Protein AF-A0A960R7W7-F1 (afdb_monomer_lite)

Foldseek 3Di:
DPDPVVLVVFQDQKDWDWDDDPNDIDIDIDGAPQPCRVHLQWRGWHWDDDPVWHTKIKTKGWDPWDWDDPDPPDTDTHTDIDIDIDTNDPCNNVVRSVCSVVVVVVVVVCVVVVVDDPDPVVDDDDDD

Radius of gyration: 19.31 Å; chains: 1; bounding box: 39×37×56 Å

pLDDT: mean 92.27, std 7.85, range [49.03, 98.69]

Sequence (128 aa):
LRNPSFNFIIAQSTRQVTFQRGGQQLSFNVKNTNKLLGQYGIDGGKTGSTQRAGDCLITTARKPDRFVPINATQKRRIPYRLVTVVLASPDRFGQTAGLIQQGWNSYESWIAGGMQVKAPGELLTIAN

Structure (mmCIF, N/CA/C/O backbone):
data_AF-A0A960R7W7-F1
#
_entry.id   AF-A0A960R7W7-F1
#
loop_
_atom_site.group_PDB
_atom_site.id
_atom_site.type_symbol
_atom_site.label_atom_id
_atom_site.label_alt_id
_atom_site.label_comp_id
_atom_site.label_asym_id
_atom_site.label_entity_id
_atom_site.label_seq_id
_atom_site.pdbx_PDB_ins_code
_atom_site.Cartn_x
_atom_site.Cartn_y
_atom_site.Cartn_z
_atom_site.occupancy
_atom_site.B_iso_or_equiv
_atom_site.auth_seq_id
_atom_site.auth_comp_id
_atom_site.auth_asym_id
_atom_site.auth_atom_id
_atom_site.pdbx_PDB_model_num
ATOM 1 N N . LEU A 1 1 ? -1.773 9.043 -4.950 1.00 86.50 1 LEU A N 1
ATOM 2 C CA . LEU A 1 1 ? -3.099 9.028 -5.621 1.00 86.50 1 LEU A CA 1
ATOM 3 C C . LEU A 1 1 ? -3.505 10.465 -5.950 1.00 86.50 1 LEU A C 1
ATOM 5 O O . LEU A 1 1 ? -2.788 11.374 -5.544 1.00 86.50 1 LEU A O 1
ATOM 9 N N . ARG A 1 2 ? -4.595 10.692 -6.699 1.00 89.69 2 ARG A N 1
ATOM 10 C CA . ARG A 1 2 ? -4.959 12.040 -7.192 1.00 89.69 2 ARG A CA 1
ATOM 11 C C . ARG A 1 2 ? -5.292 13.046 -6.078 1.00 89.69 2 ARG A C 1
ATOM 13 O O . ARG A 1 2 ? -5.026 14.223 -6.255 1.00 89.69 2 ARG A O 1
ATOM 20 N N . ASN A 1 3 ? -5.823 12.592 -4.939 1.00 94.50 3 ASN A N 1
ATOM 21 C CA . ASN A 1 3 ? -6.183 13.453 -3.807 1.00 94.50 3 ASN A CA 1
ATOM 22 C C . ASN A 1 3 ? -5.011 13.578 -2.799 1.00 94.50 3 ASN A C 1
ATOM 24 O O . ASN A 1 3 ? -4.640 12.569 -2.187 1.00 94.50 3 ASN A O 1
ATOM 28 N N . PRO A 1 4 ? -4.428 14.778 -2.597 1.00 94.25 4 PRO A N 1
ATOM 29 C CA . PRO A 1 4 ? -3.314 14.980 -1.666 1.00 94.25 4 PRO A CA 1
ATOM 30 C C . PRO A 1 4 ? -3.685 14.749 -0.199 1.00 94.25 4 PRO A C 1
ATOM 32 O O . PRO A 1 4 ? -2.921 14.110 0.522 1.00 94.25 4 PRO A O 1
ATOM 35 N N . SER A 1 5 ? -4.865 15.201 0.232 1.00 96.31 5 SER A N 1
ATOM 36 C CA . SER A 1 5 ? -5.354 15.026 1.606 1.00 96.31 5 SER A CA 1
ATOM 37 C C . SER A 1 5 ? -5.518 13.549 1.954 1.00 96.31 5 SER A C 1
ATOM 39 O O . SER A 1 5 ? -5.140 13.112 3.040 1.00 96.31 5 SER A O 1
ATOM 41 N N . PHE A 1 6 ? -6.013 12.753 1.003 1.00 95.94 6 PHE A N 1
ATOM 42 C CA . PHE A 1 6 ? -6.086 11.304 1.158 1.00 95.94 6 PHE A CA 1
ATOM 43 C C . PHE A 1 6 ? -4.693 10.682 1.307 1.00 95.94 6 PHE A C 1
ATOM 45 O O . PHE A 1 6 ? -4.471 9.922 2.246 1.00 95.94 6 PHE A O 1
ATOM 52 N N . ASN A 1 7 ? -3.745 11.040 0.428 1.00 94.94 7 ASN A N 1
ATOM 53 C CA . ASN A 1 7 ? -2.364 10.542 0.500 1.00 94.94 7 ASN A CA 1
ATOM 54 C C . ASN A 1 7 ? -1.720 10.864 1.854 1.00 94.94 7 ASN A C 1
ATOM 56 O O . ASN A 1 7 ? -1.055 10.014 2.436 1.00 94.94 7 ASN A O 1
ATOM 60 N N . PHE A 1 8 ? -1.945 12.078 2.361 1.00 95.44 8 PHE A N 1
ATOM 61 C CA . PHE A 1 8 ? -1.437 12.503 3.658 1.00 95.44 8 PHE A CA 1
ATOM 62 C C . PHE A 1 8 ? -1.944 11.602 4.788 1.00 95.44 8 PHE A C 1
ATOM 64 O O . PHE A 1 8 ? -1.139 11.144 5.595 1.00 95.44 8 PHE A O 1
ATOM 71 N N . ILE A 1 9 ? -3.248 11.304 4.823 1.00 96.19 9 ILE A N 1
ATOM 72 C CA . ILE A 1 9 ? -3.862 10.475 5.870 1.00 96.19 9 ILE A CA 1
ATOM 73 C C . ILE A 1 9 ? -3.315 9.043 5.841 1.00 96.19 9 ILE A C 1
ATOM 75 O O . ILE A 1 9 ? -2.913 8.524 6.881 1.00 96.19 9 ILE A O 1
ATOM 79 N N . ILE A 1 10 ? -3.279 8.403 4.669 1.00 96.75 10 ILE A N 1
ATOM 80 C CA . ILE A 1 10 ? -2.893 6.985 4.560 1.00 96.75 10 ILE A CA 1
ATOM 81 C C . ILE A 1 10 ? -1.397 6.734 4.798 1.00 96.75 10 ILE A C 1
ATOM 83 O O . ILE A 1 10 ? -1.019 5.597 5.082 1.00 96.75 10 ILE A O 1
ATOM 87 N N . ALA A 1 11 ? -0.565 7.773 4.677 1.00 96.88 11 ALA A N 1
ATOM 88 C CA . ALA A 1 11 ? 0.881 7.707 4.869 1.00 96.88 11 ALA A CA 1
ATOM 89 C C . ALA A 1 11 ? 1.312 7.804 6.343 1.00 96.88 11 ALA A C 1
ATOM 91 O O . ALA A 1 11 ? 2.478 7.579 6.656 1.00 96.88 11 ALA A O 1
ATOM 92 N N . GLN A 1 12 ? 0.403 8.156 7.260 1.00 97.12 12 GLN A N 1
ATOM 93 C CA . GLN A 1 12 ? 0.746 8.302 8.675 1.00 97.12 12 GLN A CA 1
ATOM 94 C C . GLN A 1 12 ? 0.926 6.924 9.325 1.00 97.12 12 GLN A C 1
ATOM 96 O O . GLN A 1 12 ? 0.041 6.072 9.225 1.00 97.12 12 GLN A O 1
ATOM 101 N N . SER A 1 13 ? 2.042 6.709 10.025 1.00 96.81 13 SER A N 1
ATOM 102 C CA . SER A 1 13 ? 2.282 5.497 10.827 1.00 96.81 13 SER A CA 1
ATOM 103 C C . SER A 1 13 ? 1.502 5.518 12.144 1.00 96.81 13 SER A C 1
ATOM 105 O O . SER A 1 13 ? 0.947 4.505 12.572 1.00 96.81 13 SER A O 1
ATOM 107 N N . THR A 1 14 ? 1.411 6.690 12.764 1.00 96.69 14 THR A N 1
ATOM 108 C CA . THR A 1 14 ? 0.631 6.964 13.970 1.00 96.69 14 THR A CA 1
ATOM 109 C C . THR A 1 14 ? 0.109 8.392 13.923 1.00 96.69 14 THR A C 1
ATOM 111 O O . THR A 1 14 ? 0.735 9.262 13.316 1.00 96.69 14 THR A O 1
ATOM 114 N N . ARG A 1 15 ? -1.030 8.653 14.563 1.00 95.94 15 ARG A N 1
ATOM 115 C CA . ARG A 1 15 ? -1.556 10.008 14.720 1.00 95.94 15 ARG A CA 1
ATOM 116 C C . ARG A 1 15 ? -2.440 10.121 15.952 1.00 95.94 15 ARG A C 1
ATOM 118 O O . ARG A 1 15 ? -3.334 9.300 16.148 1.00 95.94 15 ARG A O 1
ATOM 125 N N . GLN A 1 16 ? -2.233 11.172 16.738 1.00 96.69 16 GLN A N 1
ATOM 126 C CA . GLN A 1 16 ? -3.210 11.576 17.741 1.00 96.69 16 GLN A CA 1
ATOM 127 C C . GLN A 1 16 ? -4.407 12.215 17.036 1.00 96.69 16 GLN A C 1
ATOM 129 O O . GLN A 1 16 ? -4.253 13.139 16.235 1.00 96.69 16 GLN A O 1
ATOM 134 N N . VAL A 1 17 ? -5.594 11.694 17.313 1.00 94.88 17 VAL A N 1
ATOM 135 C CA . VAL A 1 17 ? -6.860 12.235 16.831 1.00 94.88 17 VAL A CA 1
ATOM 136 C C . VAL A 1 17 ? -7.633 12.740 18.032 1.00 94.88 17 VAL A C 1
ATOM 138 O O . VAL A 1 17 ? -7.801 12.021 19.015 1.00 94.88 17 VAL A O 1
ATOM 141 N N . THR A 1 18 ? -8.114 13.968 17.930 1.00 96.50 18 THR A N 1
ATOM 142 C CA . THR A 1 18 ? -8.906 14.629 18.960 1.00 96.50 18 THR A CA 1
ATOM 143 C C . THR A 1 18 ? -10.332 14.795 18.457 1.00 96.50 18 THR A C 1
ATOM 145 O O . THR A 1 18 ? -10.539 15.172 17.304 1.00 96.50 18 THR A O 1
ATOM 148 N N . PHE A 1 19 ? -11.316 14.494 19.298 1.00 94.50 19 PHE A N 1
ATOM 149 C CA . PHE A 1 19 ? -12.732 14.564 18.948 1.00 94.50 19 PHE A CA 1
ATOM 150 C C . PHE A 1 19 ? -13.586 14.930 20.163 1.00 94.50 19 PHE A C 1
ATOM 152 O O . PHE A 1 19 ? -13.194 14.705 21.304 1.00 94.50 19 PHE A O 1
ATOM 159 N N . GLN A 1 20 ? -14.766 15.493 19.913 1.00 96.62 20 GLN A N 1
ATOM 160 C CA . GLN A 1 20 ? -15.733 15.837 20.954 1.00 96.62 20 GLN A CA 1
ATOM 161 C C . GLN A 1 20 ? -16.734 14.691 21.137 1.00 96.62 20 GLN A C 1
ATOM 163 O O . GLN A 1 20 ? -17.271 14.170 20.157 1.00 96.62 20 GLN A O 1
ATOM 168 N N . ARG A 1 21 ? -17.011 14.300 22.382 1.00 95.06 21 ARG A N 1
ATOM 169 C CA . ARG A 1 21 ? -18.053 13.321 22.728 1.00 95.06 21 ARG A CA 1
ATOM 170 C C . ARG A 1 21 ? -18.708 13.734 24.043 1.00 95.06 21 ARG A C 1
ATOM 172 O O . ARG A 1 21 ? -18.021 13.890 25.041 1.00 95.06 21 ARG A O 1
ATOM 179 N N . GLY A 1 22 ? -20.033 13.905 24.042 1.00 93.44 22 GLY A N 1
ATOM 180 C CA . GLY A 1 22 ? -20.784 14.267 25.254 1.00 93.44 22 GLY A CA 1
ATOM 181 C C . GLY A 1 22 ? -20.341 15.592 25.890 1.00 93.44 22 GLY A C 1
ATOM 182 O O . GLY A 1 22 ? -20.308 15.695 27.108 1.00 93.44 22 GLY A O 1
ATOM 183 N N . GLY A 1 23 ? -19.933 16.576 25.079 1.00 94.50 23 GLY A N 1
ATOM 184 C CA . GLY A 1 23 ? -19.424 17.868 25.564 1.00 94.50 23 GLY A CA 1
ATOM 185 C C . GLY A 1 23 ? -17.982 17.848 26.087 1.00 94.50 23 GLY A C 1
ATOM 186 O O . GLY A 1 23 ? -17.503 18.874 26.556 1.00 94.50 23 GLY A O 1
ATOM 187 N N . GLN A 1 24 ? -17.281 16.713 26.001 1.00 95.62 24 GLN A N 1
ATOM 188 C CA . GLN A 1 24 ? -15.884 16.584 26.413 1.00 95.62 24 GLN A CA 1
ATOM 189 C C . GLN A 1 24 ? -14.956 16.358 25.219 1.00 95.62 24 GLN A C 1
ATOM 191 O O . GLN A 1 24 ? -15.260 15.574 24.312 1.00 95.62 24 GLN A O 1
ATOM 196 N N . GLN A 1 25 ? -13.784 16.995 25.266 1.00 96.62 25 GLN A N 1
ATOM 197 C CA . GLN A 1 25 ? -12.710 16.771 24.307 1.00 96.62 25 GLN A CA 1
ATOM 198 C C . GLN A 1 25 ? -11.922 15.523 24.694 1.00 96.62 25 GLN A C 1
ATOM 200 O O . GLN A 1 25 ? -11.276 15.475 25.738 1.00 96.62 25 GLN A O 1
ATOM 205 N N . LEU A 1 26 ? -11.943 14.523 23.822 1.00 96.56 26 LEU A N 1
ATOM 206 C CA . LEU A 1 26 ? -11.195 13.283 23.971 1.00 96.56 26 LEU A CA 1
ATOM 207 C C . LEU A 1 26 ? -10.078 13.229 22.933 1.00 96.56 26 LEU A C 1
ATOM 209 O O . LEU A 1 26 ? -10.194 13.792 21.845 1.00 96.56 26 LEU A O 1
ATOM 213 N N . SER A 1 27 ? -8.991 12.534 23.259 1.00 96.31 27 SER A N 1
ATOM 214 C CA . SER A 1 27 ? -7.895 12.277 22.322 1.00 96.31 27 SER A CA 1
ATOM 215 C C . SER A 1 27 ? -7.506 10.807 22.342 1.00 96.31 27 SER A C 1
ATOM 217 O O . SER A 1 27 ? -7.464 10.180 23.397 1.00 96.31 27 SER A O 1
ATOM 219 N N . PHE A 1 28 ? -7.212 10.256 21.168 1.00 95.75 28 PHE A N 1
ATOM 220 C CA . PHE A 1 28 ? -6.817 8.864 20.995 1.00 95.75 28 PHE A CA 1
ATOM 221 C C . PHE A 1 28 ? -5.681 8.746 19.978 1.00 95.75 28 PHE A C 1
ATOM 223 O O . PHE A 1 28 ? -5.723 9.355 18.909 1.00 95.75 28 PHE A O 1
ATOM 230 N N . ASN A 1 29 ? -4.668 7.939 20.297 1.00 96.44 29 ASN A N 1
ATOM 231 C CA . ASN A 1 29 ? -3.571 7.648 19.379 1.00 96.44 29 ASN A CA 1
ATOM 232 C C . ASN A 1 29 ? -3.950 6.490 18.454 1.00 96.44 29 ASN A C 1
ATOM 234 O O . ASN A 1 29 ? -3.983 5.331 18.863 1.00 96.44 29 ASN A O 1
ATOM 238 N N . VAL A 1 30 ? -4.194 6.807 17.186 1.00 95.69 30 VAL A N 1
ATOM 239 C CA . VAL A 1 30 ? -4.486 5.829 16.140 1.00 95.69 30 VAL A CA 1
ATOM 240 C C . VAL A 1 30 ? -3.177 5.340 15.534 1.00 95.69 30 VAL A C 1
ATOM 242 O O . VAL A 1 30 ? -2.377 6.138 15.048 1.00 95.69 30 VAL A O 1
ATOM 245 N N . LYS A 1 31 ? -2.978 4.020 15.515 1.00 96.75 31 LYS A N 1
ATOM 246 C CA . LYS A 1 31 ? -1.862 3.374 14.814 1.00 96.75 31 LYS A CA 1
ATOM 247 C C . LYS A 1 31 ? -2.330 2.812 13.480 1.00 96.75 31 LYS A C 1
ATOM 249 O O . LYS A 1 31 ? -3.401 2.210 13.389 1.00 96.75 31 LYS A O 1
ATOM 254 N N . ASN A 1 32 ? -1.511 2.980 12.449 1.00 97.69 32 ASN A N 1
ATOM 255 C CA . ASN A 1 32 ? -1.766 2.366 11.159 1.00 97.69 32 ASN A CA 1
ATOM 256 C C . ASN A 1 32 ? -1.593 0.847 11.265 1.00 97.69 32 ASN A C 1
ATOM 258 O O . ASN A 1 32 ? -0.607 0.349 11.801 1.00 97.69 32 ASN A O 1
ATOM 262 N N . THR A 1 33 ? -2.570 0.105 10.757 1.00 97.62 33 THR A N 1
ATOM 263 C CA . THR A 1 33 ? -2.572 -1.364 10.792 1.00 97.62 33 THR A CA 1
ATOM 264 C C . THR A 1 33 ? -1.863 -1.982 9.588 1.00 97.62 33 THR A C 1
ATOM 266 O O . THR A 1 33 ? -1.652 -3.195 9.559 1.00 97.62 33 THR A O 1
ATOM 269 N N . ASN A 1 34 ? -1.479 -1.179 8.591 1.00 97.81 34 ASN A N 1
ATOM 270 C CA . ASN A 1 34 ? -0.630 -1.635 7.502 1.00 97.81 34 ASN A CA 1
ATOM 271 C C . ASN A 1 34 ? 0.811 -1.842 7.998 1.00 97.81 34 ASN A C 1
ATOM 273 O O . ASN A 1 34 ? 1.577 -0.887 8.114 1.00 97.81 34 ASN A O 1
ATOM 277 N N . LYS A 1 35 ? 1.189 -3.102 8.231 1.00 97.44 35 LYS A N 1
ATOM 278 C CA . LYS A 1 35 ? 2.531 -3.490 8.698 1.00 97.44 35 LYS A CA 1
ATOM 279 C C . LYS A 1 35 ? 3.651 -3.184 7.698 1.00 97.44 35 LYS A C 1
ATOM 281 O O . LYS A 1 35 ? 4.808 -3.147 8.095 1.00 97.44 35 LYS A O 1
ATOM 286 N N . LEU A 1 36 ? 3.315 -2.974 6.424 1.00 97.81 36 LEU A N 1
ATOM 287 C CA . LEU A 1 36 ? 4.282 -2.717 5.356 1.00 97.81 36 LEU A CA 1
ATOM 288 C C . LEU A 1 36 ? 4.481 -1.224 5.070 1.00 97.81 36 LEU A C 1
ATOM 290 O O . LEU A 1 36 ? 5.228 -0.876 4.160 1.00 97.81 36 LEU A O 1
ATOM 294 N N . LEU A 1 37 ? 3.804 -0.326 5.793 1.00 97.81 37 LEU A N 1
ATOM 295 C CA . LEU A 1 37 ? 3.986 1.110 5.594 1.00 97.81 37 LEU A CA 1
ATOM 296 C C . LEU A 1 37 ? 5.463 1.495 5.788 1.00 97.81 37 LEU A C 1
ATOM 298 O O . LEU A 1 37 ? 6.074 1.128 6.789 1.00 97.81 37 LEU A O 1
ATOM 302 N N . GLY A 1 38 ? 6.028 2.234 4.830 1.00 96.12 38 GLY A N 1
ATOM 303 C CA . GLY A 1 38 ? 7.443 2.615 4.828 1.00 96.12 38 GLY A CA 1
ATOM 304 C C . GLY A 1 38 ? 8.401 1.533 4.314 1.00 96.12 38 GLY A C 1
ATOM 305 O O . GLY A 1 38 ? 9.590 1.801 4.176 1.00 96.12 38 GLY A O 1
ATOM 306 N N . GLN A 1 39 ? 7.911 0.335 3.983 1.00 96.00 39 GLN A N 1
ATOM 307 C CA . GLN A 1 39 ? 8.701 -0.751 3.393 1.00 96.00 39 GLN A CA 1
ATOM 308 C C . GLN A 1 39 ? 8.394 -0.878 1.900 1.00 96.00 39 GLN A C 1
ATOM 310 O O . GLN A 1 39 ? 7.309 -0.515 1.462 1.00 96.00 39 GLN A O 1
ATOM 315 N N . TYR A 1 40 ? 9.326 -1.395 1.094 1.00 93.75 40 TYR A N 1
ATOM 316 C CA . TYR A 1 40 ? 9.108 -1.648 -0.345 1.00 93.75 40 TYR A CA 1
ATOM 317 C C . TYR A 1 40 ? 8.599 -0.426 -1.148 1.00 93.75 40 TYR A C 1
ATOM 319 O O . TYR A 1 40 ? 7.917 -0.569 -2.164 1.00 93.75 40 TYR A O 1
ATOM 327 N N . GLY A 1 41 ? 8.901 0.791 -0.678 1.00 94.00 41 GLY A N 1
ATOM 328 C CA . GLY A 1 41 ? 8.394 2.042 -1.251 1.00 94.00 41 GLY A CA 1
ATOM 329 C C . GLY A 1 41 ? 6.913 2.327 -0.965 1.00 94.00 41 GLY A C 1
ATOM 330 O O . GLY A 1 41 ? 6.348 3.229 -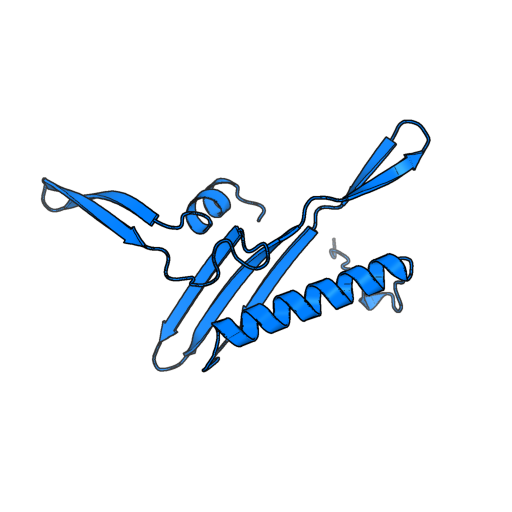1.580 1.00 94.00 41 GLY A O 1
ATOM 331 N N . ILE A 1 42 ? 6.266 1.576 -0.069 1.00 97.12 42 ILE A N 1
ATOM 332 C CA . ILE A 1 42 ? 4.856 1.744 0.294 1.00 97.12 42 ILE A CA 1
ATOM 333 C C . ILE A 1 42 ? 4.660 3.055 1.050 1.00 97.12 42 ILE A C 1
ATOM 335 O O . ILE A 1 42 ? 5.176 3.243 2.152 1.00 97.12 42 ILE A O 1
ATOM 339 N N . ASP A 1 43 ? 3.848 3.932 0.464 1.00 96.56 43 ASP A N 1
ATOM 340 C CA . ASP A 1 43 ? 3.534 5.269 0.974 1.00 96.56 43 ASP A CA 1
ATOM 341 C C . ASP A 1 43 ? 2.085 5.396 1.464 1.00 96.56 43 ASP A C 1
ATOM 343 O O . ASP A 1 43 ? 1.601 6.490 1.743 1.00 96.56 43 ASP A O 1
ATOM 347 N N . GLY A 1 44 ? 1.375 4.273 1.574 1.00 97.50 44 GLY A N 1
ATOM 348 C CA . GLY A 1 44 ? 0.022 4.234 2.101 1.00 97.50 44 GLY A CA 1
ATOM 349 C C . GLY A 1 44 ? -0.723 2.957 1.748 1.00 97.50 44 GLY A C 1
ATOM 350 O O . GLY A 1 44 ? -0.231 2.084 1.031 1.00 97.50 44 GLY A O 1
ATOM 351 N N . GLY A 1 45 ? -1.941 2.842 2.260 1.00 97.06 45 GLY A N 1
ATOM 352 C CA . GLY A 1 45 ? -2.786 1.683 2.022 1.00 97.06 45 GLY A CA 1
ATOM 353 C C . GLY A 1 45 ? -3.901 1.556 3.044 1.00 97.06 45 GLY A C 1
ATOM 354 O O . GLY A 1 45 ? -4.109 2.442 3.875 1.00 97.06 45 GLY A O 1
ATOM 355 N N . LYS A 1 46 ? -4.612 0.432 2.991 1.00 97.94 46 LYS A N 1
ATOM 356 C CA . LYS A 1 46 ? -5.648 0.089 3.958 1.00 97.94 46 LYS A CA 1
ATOM 357 C C . LYS A 1 46 ? -5.804 -1.423 4.089 1.00 97.94 46 LYS A C 1
ATOM 359 O O . LYS A 1 46 ? -5.904 -2.141 3.102 1.00 97.94 46 LYS A O 1
ATOM 364 N N . THR A 1 47 ? -5.871 -1.887 5.329 1.00 98.19 47 THR A N 1
ATOM 365 C CA . THR A 1 47 ? -6.251 -3.257 5.701 1.00 98.19 47 THR A CA 1
ATOM 366 C C . THR A 1 47 ? -7.773 -3.380 5.839 1.00 98.19 47 THR A C 1
ATOM 368 O O . THR A 1 47 ? -8.446 -2.421 6.225 1.00 98.19 47 THR A O 1
ATOM 371 N N . GLY A 1 48 ? -8.332 -4.559 5.591 1.00 97.69 48 GLY A N 1
ATOM 372 C CA . GLY A 1 48 ? -9.737 -4.863 5.882 1.00 97.69 48 GLY A CA 1
ATOM 373 C C . GLY A 1 48 ? -9.898 -6.325 6.267 1.00 97.69 48 GLY A C 1
ATOM 374 O O . GLY A 1 48 ? -9.212 -7.173 5.708 1.00 97.69 48 GLY A O 1
ATOM 375 N N . SER A 1 49 ? -10.743 -6.632 7.247 1.00 97.75 49 SER A N 1
ATOM 376 C CA . SER A 1 49 ? -11.022 -8.017 7.633 1.00 97.75 49 SER A CA 1
ATOM 377 C C . SER A 1 49 ? -12.470 -8.155 8.079 1.00 97.75 49 SER A C 1
ATOM 379 O O . SER A 1 49 ? -12.959 -7.339 8.860 1.00 97.75 49 SER A O 1
ATOM 381 N N . THR A 1 50 ? -13.153 -9.165 7.548 1.00 97.69 50 THR A N 1
ATOM 382 C CA . THR A 1 50 ? -14.468 -9.620 8.016 1.00 97.69 50 THR A CA 1
ATOM 383 C C . THR A 1 50 ? -14.534 -11.137 7.873 1.00 97.69 50 THR A C 1
ATOM 385 O O . THR A 1 50 ? -13.799 -11.711 7.072 1.00 97.69 50 THR A O 1
ATOM 388 N N . GLN A 1 51 ? -15.460 -11.790 8.578 1.00 97.56 51 GLN A N 1
ATOM 389 C CA . GLN A 1 51 ? -15.632 -13.243 8.476 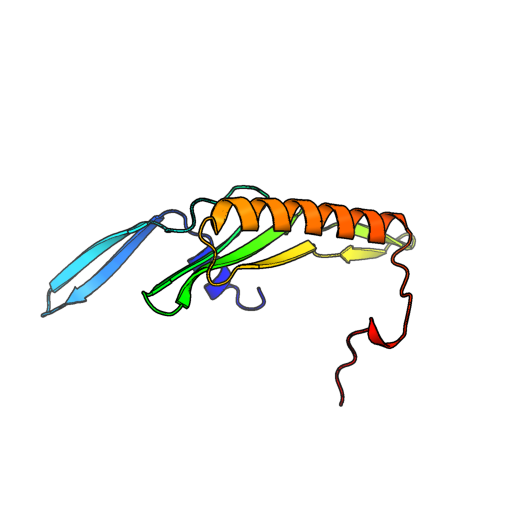1.00 97.56 51 GLN A CA 1
ATOM 390 C C . GLN A 1 51 ? -15.936 -13.713 7.042 1.00 97.56 51 GLN A C 1
ATOM 392 O O . GLN A 1 51 ? -15.490 -14.782 6.644 1.00 97.56 51 GLN A O 1
ATOM 397 N N . ARG A 1 52 ? -16.674 -12.918 6.253 1.00 97.50 52 ARG A N 1
ATOM 398 C CA . ARG A 1 52 ? -17.074 -13.283 4.882 1.00 97.50 52 ARG A CA 1
ATOM 399 C C . ARG A 1 52 ? -16.039 -12.910 3.822 1.00 97.50 52 ARG A C 1
ATOM 401 O O . ARG A 1 52 ? -15.877 -13.646 2.861 1.00 97.50 52 ARG A O 1
ATOM 408 N N . ALA A 1 53 ? -15.368 -11.767 3.973 1.00 96.88 53 ALA A N 1
ATOM 409 C CA . ALA A 1 53 ? -14.385 -11.293 2.992 1.00 96.88 53 ALA A CA 1
ATOM 410 C C . ALA A 1 53 ? -12.972 -11.847 3.236 1.00 96.88 53 ALA A C 1
ATOM 412 O O . ALA A 1 53 ? -12.096 -11.698 2.384 1.00 96.88 53 ALA A O 1
ATOM 413 N N . GLY A 1 54 ? -12.730 -12.425 4.417 1.00 98.06 54 GLY A N 1
ATOM 414 C CA . GLY A 1 54 ? -11.391 -12.750 4.875 1.00 98.06 54 GLY A CA 1
ATOM 415 C C . GLY A 1 54 ? -10.506 -11.506 4.962 1.00 98.06 54 GLY A C 1
ATOM 416 O O . GLY A 1 54 ? -10.969 -10.377 5.159 1.00 98.06 54 GLY A O 1
ATOM 417 N N . ASP A 1 55 ? -9.211 -11.730 4.800 1.00 98.38 55 ASP A N 1
ATOM 418 C CA . ASP A 1 55 ? -8.175 -10.732 4.996 1.00 98.38 55 ASP A CA 1
ATOM 419 C C . ASP A 1 55 ? -7.798 -10.021 3.690 1.00 98.38 55 ASP A C 1
ATOM 421 O O . ASP A 1 55 ? -7.276 -10.611 2.750 1.00 98.38 55 ASP A O 1
ATOM 425 N N . CYS A 1 56 ? -8.051 -8.714 3.638 1.00 98.62 56 CYS A N 1
ATOM 426 C CA . CYS A 1 56 ? -7.788 -7.864 2.480 1.00 98.62 56 CYS A CA 1
ATOM 427 C C . CYS A 1 56 ? -6.726 -6.799 2.789 1.00 98.62 56 CYS A C 1
ATOM 429 O O . CYS A 1 56 ? -6.603 -6.333 3.934 1.00 98.62 56 CYS A O 1
ATOM 431 N N . LEU A 1 57 ? -5.974 -6.390 1.768 1.00 98.69 57 LEU A N 1
ATOM 432 C CA . LEU A 1 57 ? -5.018 -5.285 1.837 1.00 98.69 57 LEU A CA 1
ATOM 433 C C . LEU A 1 57 ? -4.916 -4.589 0.475 1.00 98.69 57 LEU A C 1
ATOM 435 O O . LEU A 1 57 ? -4.720 -5.232 -0.550 1.00 98.69 57 LEU A O 1
ATOM 439 N N . ILE A 1 58 ? -5.022 -3.262 0.487 1.00 98.56 58 ILE A N 1
ATOM 440 C CA . ILE A 1 58 ? -4.634 -2.393 -0.625 1.00 98.56 58 ILE A CA 1
ATOM 441 C C . ILE A 1 58 ? -3.420 -1.568 -0.210 1.00 98.56 58 ILE A C 1
ATOM 443 O O . ILE A 1 58 ? -3.414 -0.987 0.876 1.00 98.56 58 ILE A O 1
ATOM 447 N N . THR A 1 59 ? -2.411 -1.471 -1.069 1.00 98.25 59 THR A N 1
ATOM 448 C CA . THR A 1 59 ? -1.235 -0.617 -0.855 1.00 98.25 59 THR A CA 1
ATOM 449 C C . THR A 1 59 ? -0.940 0.227 -2.078 1.00 98.2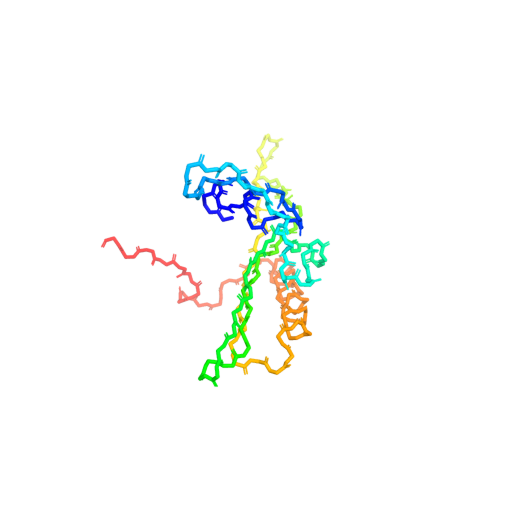5 59 THR A C 1
ATOM 451 O O . THR A 1 59 ? -1.156 -0.196 -3.211 1.00 98.25 59 THR A O 1
ATOM 454 N N . THR A 1 60 ? -0.385 1.409 -1.844 1.00 97.38 60 THR A N 1
ATOM 455 C CA . THR A 1 60 ? 0.284 2.212 -2.867 1.00 97.38 60 THR A CA 1
ATOM 456 C C . THR A 1 60 ? 1.774 2.202 -2.576 1.00 97.38 60 THR A C 1
ATOM 458 O O . THR A 1 60 ? 2.175 2.419 -1.435 1.00 97.38 60 THR A O 1
ATOM 461 N N . ALA A 1 61 ? 2.581 1.958 -3.603 1.00 95.94 61 ALA A N 1
ATOM 462 C CA . ALA A 1 61 ? 4.030 2.035 -3.540 1.00 95.94 61 ALA A CA 1
ATOM 463 C C . ALA A 1 61 ? 4.554 3.006 -4.593 1.00 95.94 61 ALA A C 1
ATOM 465 O O . ALA A 1 61 ? 4.031 3.086 -5.708 1.00 95.94 61 ALA A O 1
ATOM 466 N N . ARG A 1 62 ? 5.598 3.752 -4.242 1.00 91.62 62 ARG A N 1
ATOM 467 C CA . ARG A 1 62 ? 6.221 4.754 -5.097 1.00 91.62 62 ARG A CA 1
ATOM 468 C C . ARG A 1 62 ? 7.727 4.535 -5.176 1.00 91.62 62 ARG A C 1
ATOM 470 O O . ARG A 1 62 ? 8.380 4.322 -4.161 1.00 91.62 62 ARG A O 1
ATOM 477 N N . LYS A 1 63 ? 8.272 4.674 -6.384 1.00 88.88 63 LYS A N 1
ATOM 478 C CA . LYS A 1 63 ? 9.709 4.873 -6.619 1.00 88.88 63 LYS A CA 1
ATOM 479 C C . LYS A 1 63 ? 9.987 6.342 -6.975 1.00 88.88 63 LYS A C 1
ATOM 481 O O . LYS A 1 63 ? 9.052 7.043 -7.380 1.00 88.88 63 LYS A O 1
ATOM 486 N N . PRO A 1 64 ? 11.237 6.824 -6.836 1.00 87.31 64 PRO A N 1
ATOM 487 C CA . PRO A 1 64 ? 11.632 8.131 -7.351 1.00 87.31 64 PRO A CA 1
ATOM 488 C C . PRO A 1 64 ? 11.237 8.283 -8.820 1.00 87.31 64 PRO A C 1
ATOM 490 O O . PRO A 1 64 ? 11.393 7.347 -9.601 1.00 87.31 64 PRO A O 1
ATOM 493 N N . ASP A 1 65 ? 10.705 9.446 -9.190 1.00 87.25 65 ASP A N 1
ATOM 494 C CA . ASP A 1 65 ? 10.296 9.685 -10.572 1.00 87.25 65 ASP A CA 1
ATOM 495 C C . ASP A 1 65 ? 11.533 9.663 -11.489 1.00 87.25 65 ASP A C 1
ATOM 497 O O . ASP A 1 65 ? 12.572 10.243 -11.159 1.00 87.25 65 ASP A O 1
ATOM 501 N N . ARG A 1 66 ? 11.425 9.034 -12.662 1.00 82.44 66 ARG A N 1
ATOM 502 C CA . ARG A 1 66 ? 12.497 9.073 -13.666 1.00 82.44 66 ARG A CA 1
ATOM 503 C C . ARG A 1 66 ? 12.321 10.268 -14.578 1.00 82.44 66 ARG A C 1
ATOM 505 O O . ARG A 1 66 ? 11.210 10.594 -14.988 1.00 82.44 66 ARG A O 1
ATOM 512 N N . PHE A 1 67 ? 13.434 10.873 -14.960 1.00 84.94 67 PHE A N 1
ATOM 513 C CA . PHE A 1 67 ? 13.468 11.943 -15.944 1.00 84.94 67 PHE A CA 1
ATOM 514 C C . PHE A 1 67 ? 14.201 11.446 -17.187 1.00 84.94 67 PHE A C 1
ATOM 516 O O . PHE A 1 67 ? 15.390 11.145 -17.126 1.00 84.94 67 PHE A O 1
ATOM 523 N N . VAL A 1 68 ? 13.484 11.330 -18.303 1.00 82.88 68 VAL A N 1
ATOM 524 C CA . VAL A 1 68 ? 14.034 10.878 -19.588 1.00 82.88 68 VAL A CA 1
ATOM 525 C C . VAL A 1 68 ? 14.192 12.091 -20.506 1.00 82.88 68 VAL A C 1
ATOM 527 O O . VAL A 1 68 ? 13.211 12.815 -20.679 1.00 82.88 68 VAL A O 1
ATOM 530 N N . PRO A 1 69 ? 15.377 12.354 -21.084 1.00 85.69 69 PRO A N 1
ATOM 531 C CA . PRO A 1 69 ? 15.549 13.441 -22.047 1.00 85.69 69 PRO A CA 1
ATOM 532 C C . PRO A 1 69 ? 14.599 13.278 -23.238 1.00 85.69 69 PRO A C 1
ATOM 534 O O . PRO A 1 69 ? 14.469 12.184 -23.780 1.00 85.69 69 PRO A O 1
ATOM 537 N N . ILE A 1 70 ? 13.930 14.361 -23.627 1.00 82.75 70 ILE A N 1
ATOM 538 C CA . ILE A 1 70 ? 13.196 14.453 -24.899 1.00 82.75 70 ILE A CA 1
ATOM 539 C C . ILE A 1 70 ? 14.106 15.114 -25.941 1.00 82.75 70 ILE A C 1
ATOM 541 O O . ILE A 1 70 ? 14.185 14.664 -27.077 1.00 82.75 70 ILE A O 1
ATOM 545 N N . ASN A 1 71 ? 14.808 16.175 -25.537 1.00 90.12 71 ASN A N 1
ATOM 546 C CA . ASN A 1 71 ? 15.790 16.912 -26.329 1.00 90.12 71 ASN A CA 1
ATOM 547 C C . ASN A 1 71 ? 16.769 17.639 -25.380 1.00 90.12 71 ASN A C 1
ATOM 549 O O . ASN A 1 71 ? 16.765 17.388 -24.173 1.00 90.12 71 ASN A O 1
ATOM 553 N N . ALA A 1 72 ? 17.599 18.540 -25.917 1.00 88.81 72 ALA A N 1
ATOM 554 C CA . ALA A 1 72 ? 18.640 19.247 -25.167 1.00 88.81 72 ALA A CA 1
ATOM 555 C C . ALA A 1 72 ? 18.126 20.071 -23.966 1.00 88.81 72 ALA A C 1
ATOM 557 O O . ALA A 1 72 ? 18.875 20.280 -23.015 1.00 88.81 72 ALA A O 1
ATOM 558 N N . THR A 1 73 ? 16.867 20.523 -23.977 1.00 91.19 73 THR A N 1
ATOM 559 C CA . THR A 1 73 ? 16.311 21.416 -22.942 1.00 91.19 73 THR A CA 1
ATOM 560 C C . THR A 1 73 ? 15.132 2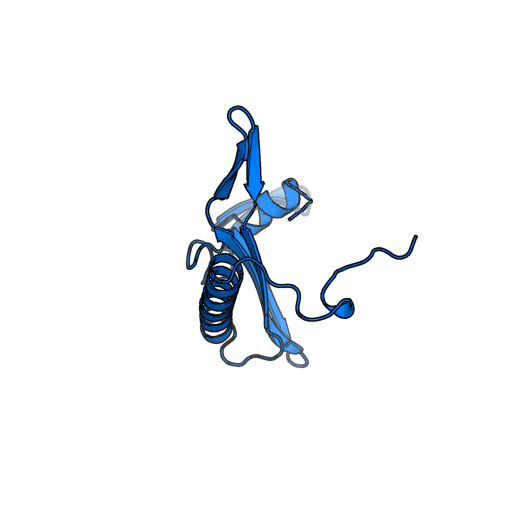0.813 -22.179 1.00 91.19 73 THR A C 1
ATOM 562 O O . THR A 1 73 ? 14.766 21.312 -21.116 1.00 91.19 73 THR A O 1
ATOM 565 N N . GLN A 1 74 ? 14.547 19.718 -22.673 1.00 89.56 74 GLN A N 1
ATOM 566 C CA . GLN A 1 74 ? 13.340 19.121 -22.109 1.00 89.56 74 GLN A CA 1
ATOM 567 C C . GLN A 1 74 ? 13.577 17.701 -21.6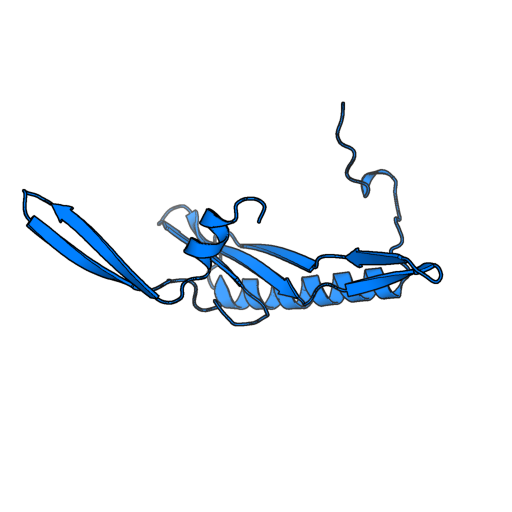01 1.00 89.56 74 GLN A C 1
ATOM 569 O O . GLN A 1 74 ? 14.173 16.853 -22.269 1.00 89.56 74 GLN A O 1
ATOM 574 N N . LYS A 1 75 ? 13.021 17.412 -20.421 1.00 90.62 75 LYS A N 1
ATOM 575 C CA . LYS A 1 75 ? 12.975 16.069 -19.835 1.00 90.62 75 LYS A CA 1
ATOM 576 C C . LYS A 1 75 ? 11.528 15.676 -19.567 1.00 90.62 75 LYS A C 1
ATOM 578 O O . LYS A 1 75 ? 10.776 16.424 -18.946 1.00 90.62 75 LYS A O 1
ATOM 583 N N . ARG A 1 76 ? 11.147 14.471 -19.980 1.00 81.88 76 ARG A N 1
ATOM 584 C CA . ARG A 1 76 ? 9.885 13.835 -19.609 1.00 81.88 76 ARG A CA 1
ATOM 585 C C . ARG A 1 76 ? 10.007 13.266 -18.203 1.00 81.88 76 ARG A C 1
ATOM 587 O O . ARG A 1 76 ? 10.827 12.379 -17.970 1.00 81.88 76 ARG A O 1
ATOM 594 N N . ARG A 1 77 ? 9.167 13.736 -17.284 1.00 84.88 77 ARG A N 1
ATOM 595 C CA . ARG A 1 77 ? 8.995 13.121 -15.964 1.00 84.88 77 ARG A CA 1
ATOM 596 C C . ARG A 1 77 ? 8.059 11.921 -16.078 1.00 84.88 77 ARG A C 1
ATOM 598 O O . ARG A 1 77 ? 6.927 12.068 -16.529 1.00 84.88 77 ARG A O 1
ATOM 605 N N . ILE A 1 78 ? 8.516 10.760 -15.631 1.00 78.81 78 ILE A N 1
ATOM 606 C CA . ILE A 1 78 ? 7.746 9.519 -15.584 1.00 78.81 78 ILE A CA 1
ATOM 607 C C . ILE A 1 78 ? 7.526 9.173 -14.106 1.00 78.81 78 ILE A C 1
ATOM 609 O O . ILE A 1 78 ? 8.467 8.735 -13.437 1.00 78.81 78 ILE A O 1
ATOM 613 N N . PRO A 1 79 ? 6.324 9.426 -13.554 1.00 76.38 79 PRO A N 1
ATOM 614 C CA . PRO A 1 79 ? 6.024 9.075 -12.177 1.00 76.38 79 PRO A CA 1
ATOM 615 C C . PRO A 1 79 ? 5.791 7.569 -12.042 1.00 76.38 79 PRO A C 1
ATOM 617 O O . PRO A 1 79 ? 5.017 6.984 -12.797 1.00 76.38 79 PRO A O 1
ATOM 620 N N . TYR A 1 80 ? 6.400 6.955 -11.030 1.00 86.88 80 TYR A N 1
ATOM 621 C CA . TYR A 1 80 ? 6.257 5.525 -10.766 1.00 86.88 80 TYR A CA 1
ATOM 622 C C . TYR A 1 80 ? 5.398 5.289 -9.539 1.00 86.88 80 TYR A C 1
ATOM 624 O O . TYR A 1 80 ? 5.839 5.481 -8.404 1.00 86.88 80 TYR A O 1
ATOM 632 N N . ARG A 1 81 ? 4.159 4.857 -9.761 1.00 91.44 81 ARG A N 1
ATOM 633 C CA . ARG A 1 81 ? 3.270 4.420 -8.689 1.00 91.44 81 ARG A CA 1
ATOM 634 C C . ARG A 1 81 ? 2.654 3.083 -9.046 1.00 91.44 81 ARG A C 1
ATOM 636 O O . ARG A 1 81 ? 2.064 2.945 -10.111 1.00 91.44 81 ARG A O 1
ATOM 643 N N . LEU A 1 82 ? 2.757 2.151 -8.115 1.00 94.44 82 LEU A N 1
ATOM 644 C CA . LEU A 1 82 ? 2.135 0.844 -8.186 1.00 94.44 82 LEU A CA 1
ATOM 645 C C . LEU A 1 82 ? 1.032 0.768 -7.128 1.00 94.44 82 LEU A C 1
ATOM 647 O O . LEU A 1 82 ? 1.191 1.281 -6.017 1.00 94.44 82 LEU A O 1
ATOM 651 N N . VAL A 1 83 ? -0.098 0.169 -7.490 1.00 96.56 83 VAL A N 1
ATOM 652 C CA . VAL A 1 83 ? -1.192 -0.136 -6.565 1.00 96.56 83 VAL A CA 1
ATOM 653 C C . VAL A 1 83 ? -1.359 -1.646 -6.545 1.00 96.56 83 VAL A C 1
ATOM 655 O O . VAL A 1 83 ? -1.567 -2.250 -7.593 1.00 96.56 83 VAL A O 1
ATOM 658 N N . THR A 1 84 ? -1.276 -2.235 -5.358 1.00 97.81 84 THR A N 1
ATOM 659 C CA . THR A 1 84 ? -1.477 -3.672 -5.147 1.00 97.81 84 THR A CA 1
ATOM 660 C C . THR A 1 84 ? -2.745 -3.872 -4.344 1.00 97.81 84 THR A C 1
ATOM 662 O O . THR A 1 84 ? -2.969 -3.159 -3.364 1.00 97.81 84 THR A O 1
ATOM 665 N N . VAL A 1 85 ? -3.559 -4.844 -4.746 1.00 98.38 85 VAL A N 1
ATOM 666 C CA . VAL A 1 85 ? -4.762 -5.259 -4.025 1.00 98.38 85 VAL A CA 1
ATOM 667 C C . VAL A 1 85 ? -4.711 -6.769 -3.853 1.00 98.38 85 VAL A C 1
ATOM 669 O O . VAL A 1 85 ? -4.566 -7.495 -4.831 1.00 98.38 85 VAL A O 1
ATOM 672 N N . VAL A 1 86 ? -4.850 -7.230 -2.615 1.00 98.25 86 VAL A N 1
ATOM 673 C CA . VAL A 1 86 ? -5.053 -8.642 -2.281 1.00 98.25 86 VAL A CA 1
ATOM 674 C C . VAL A 1 86 ? -6.374 -8.788 -1.537 1.00 98.25 86 VAL A C 1
ATOM 676 O O . VAL A 1 86 ? -6.696 -7.988 -0.651 1.00 98.25 86 VAL A O 1
ATOM 679 N N . LEU A 1 87 ? -7.148 -9.801 -1.916 1.00 98.44 87 LEU A N 1
ATOM 680 C CA . LEU A 1 87 ? -8.461 -10.109 -1.356 1.00 98.44 87 LEU A CA 1
ATOM 681 C C . LEU A 1 87 ? -8.446 -11.526 -0.791 1.00 98.44 87 LEU A C 1
ATOM 683 O O . LEU A 1 87 ? -7.795 -12.395 -1.367 1.00 98.44 87 LEU A O 1
ATOM 687 N N . ALA A 1 88 ? -9.165 -11.740 0.315 1.00 98.12 88 ALA A N 1
ATOM 688 C CA . ALA A 1 88 ? -9.320 -13.046 0.961 1.00 98.12 88 ALA A CA 1
ATOM 689 C C . ALA A 1 88 ? -7.995 -13.823 1.137 1.00 98.12 88 ALA A C 1
ATOM 691 O O . ALA A 1 88 ? -7.931 -15.032 0.931 1.00 98.12 88 ALA A O 1
ATOM 692 N N . SER A 1 89 ? -6.921 -13.122 1.504 1.00 97.56 89 SER A N 1
ATOM 693 C CA . SER A 1 89 ? -5.571 -13.675 1.562 1.00 97.56 89 SER A CA 1
ATOM 694 C C . SER A 1 89 ? -5.171 -14.039 2.996 1.00 97.56 89 SER A C 1
ATOM 696 O O . SER A 1 89 ? -5.093 -13.139 3.836 1.00 97.56 89 SER A O 1
ATOM 698 N N . PRO A 1 90 ? -4.847 -15.314 3.294 1.00 95.94 90 PRO A N 1
ATOM 699 C CA . PRO A 1 90 ? -4.391 -15.718 4.627 1.00 95.94 90 PRO A CA 1
ATOM 700 C C . PRO A 1 90 ? -3.019 -15.124 4.989 1.00 95.94 90 PRO A C 1
ATOM 702 O O . PRO A 1 90 ? -2.697 -14.994 6.166 1.00 95.94 90 PRO A O 1
ATOM 705 N N . ASP A 1 91 ? -2.237 -14.711 3.988 1.00 97.81 91 ASP A N 1
ATOM 706 C CA . ASP A 1 91 ? -0.995 -13.958 4.157 1.00 97.81 91 ASP A CA 1
ATOM 707 C C . ASP A 1 91 ? -1.009 -12.707 3.274 1.00 97.81 91 ASP A C 1
ATOM 709 O O . ASP A 1 91 ? -0.258 -12.551 2.307 1.00 97.81 91 ASP A O 1
ATOM 713 N N . ARG A 1 92 ? -1.904 -11.776 3.616 1.00 98.06 92 ARG A N 1
ATOM 714 C CA . ARG A 1 92 ? -2.052 -10.529 2.859 1.00 98.06 92 ARG A CA 1
ATOM 715 C C . ARG A 1 92 ? -0.751 -9.723 2.768 1.00 98.06 92 ARG A C 1
ATOM 717 O O . ARG A 1 92 ? -0.555 -9.004 1.791 1.00 98.06 92 ARG A O 1
ATOM 724 N N . PHE A 1 93 ? 0.117 -9.798 3.780 1.00 98.44 93 PHE A N 1
ATOM 725 C CA . PHE A 1 93 ? 1.330 -8.982 3.843 1.00 98.44 93 PHE A CA 1
ATOM 726 C C . PHE A 1 93 ? 2.450 -9.591 2.998 1.00 98.44 93 PHE A C 1
ATOM 728 O O . PHE A 1 93 ? 3.007 -8.881 2.161 1.00 98.44 93 PHE A O 1
ATOM 735 N N . GLY A 1 94 ? 2.734 -10.888 3.144 1.00 98.38 94 GLY A N 1
ATOM 736 C CA . GLY A 1 94 ? 3.725 -11.569 2.312 1.00 98.38 94 GLY A CA 1
ATOM 737 C C . GLY A 1 94 ? 3.336 -11.560 0.835 1.00 98.38 94 GLY A C 1
ATOM 738 O O . GLY A 1 94 ? 4.152 -11.192 -0.011 1.00 98.38 94 GLY A O 1
ATOM 739 N N . GLN A 1 95 ? 2.063 -11.825 0.513 1.00 98.31 95 GLN A N 1
ATOM 740 C CA . GLN A 1 95 ? 1.582 -11.744 -0.873 1.00 98.31 95 GLN A CA 1
ATOM 741 C C . GLN A 1 95 ? 1.694 -10.330 -1.449 1.00 98.31 95 GLN A C 1
ATOM 743 O O . GLN A 1 95 ? 2.135 -10.165 -2.584 1.00 98.31 95 GLN A O 1
ATOM 748 N N . THR A 1 96 ? 1.358 -9.295 -0.672 1.00 98.50 96 THR A N 1
ATOM 749 C CA . THR A 1 96 ? 1.517 -7.903 -1.122 1.00 98.50 96 THR A CA 1
ATOM 750 C C . THR A 1 96 ? 2.980 -7.562 -1.397 1.00 98.50 96 THR A C 1
ATOM 752 O O . THR A 1 96 ? 3.277 -6.973 -2.436 1.00 98.50 96 THR A O 1
ATOM 755 N N . ALA A 1 97 ? 3.901 -7.950 -0.509 1.00 97.88 97 ALA A N 1
ATOM 756 C CA . ALA A 1 97 ? 5.331 -7.719 -0.702 1.00 97.88 97 ALA A CA 1
ATOM 757 C C . ALA A 1 97 ? 5.851 -8.421 -1.970 1.00 97.88 97 ALA A C 1
ATOM 759 O O . ALA A 1 97 ? 6.523 -7.794 -2.793 1.00 97.88 97 ALA A O 1
ATOM 760 N N . GLY A 1 98 ? 5.459 -9.684 -2.177 1.00 97.94 98 GLY A N 1
ATOM 761 C CA . GLY A 1 98 ? 5.795 -10.445 -3.380 1.00 97.94 98 GLY A CA 1
ATOM 762 C C . GLY A 1 98 ? 5.256 -9.802 -4.661 1.00 97.94 98 GLY A C 1
ATOM 763 O O . GLY A 1 98 ? 6.006 -9.627 -5.620 1.00 97.94 98 GLY A O 1
ATOM 764 N N . LEU A 1 99 ? 3.988 -9.375 -4.669 1.00 97.94 99 LEU A N 1
ATOM 765 C CA . LEU A 1 99 ? 3.372 -8.697 -5.815 1.00 97.94 99 LEU A CA 1
ATOM 766 C C . LEU A 1 99 ? 4.050 -7.364 -6.142 1.00 97.94 99 LEU A C 1
ATOM 768 O O . LEU A 1 99 ? 4.241 -7.048 -7.313 1.00 97.94 99 LEU A O 1
ATOM 772 N N . ILE A 1 100 ? 4.445 -6.587 -5.130 1.00 96.38 100 ILE 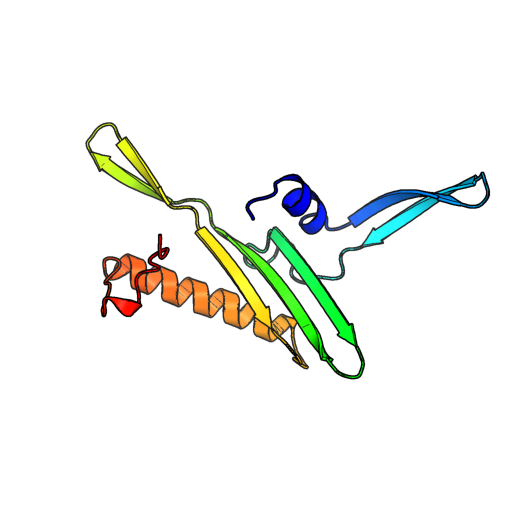A N 1
ATOM 773 C CA . ILE A 1 100 ? 5.182 -5.335 -5.343 1.00 96.38 100 ILE A CA 1
ATOM 774 C C . ILE A 1 100 ? 6.532 -5.618 -6.004 1.00 96.38 100 ILE A C 1
ATOM 776 O O . ILE A 1 100 ? 6.881 -4.959 -6.983 1.00 96.38 100 ILE A O 1
ATOM 780 N N . GLN A 1 101 ? 7.282 -6.602 -5.504 1.00 95.75 101 GLN A N 1
ATOM 781 C CA . GLN A 1 101 ? 8.574 -6.972 -6.081 1.00 95.75 101 GLN A CA 1
ATOM 782 C C . GLN A 1 101 ? 8.427 -7.457 -7.531 1.00 95.75 101 GLN A C 1
ATOM 784 O O . GLN A 1 101 ? 9.123 -6.965 -8.419 1.00 95.75 101 GLN A O 1
ATOM 789 N N . GLN A 1 102 ? 7.491 -8.374 -7.788 1.00 96.81 102 GLN A N 1
ATOM 790 C CA . GLN A 1 102 ? 7.219 -8.901 -9.128 1.00 96.81 102 GLN A CA 1
ATOM 791 C C . GLN A 1 102 ? 6.742 -7.807 -10.090 1.00 96.81 102 GLN A C 1
ATOM 793 O O . GLN A 1 102 ? 7.219 -7.727 -11.224 1.00 96.81 102 GLN A O 1
ATOM 798 N N . GLY A 1 103 ? 5.838 -6.939 -9.632 1.00 94.62 103 GLY A N 1
ATOM 799 C CA . GLY A 1 103 ? 5.298 -5.834 -10.417 1.00 94.62 103 GLY A CA 1
ATOM 800 C C . GLY A 1 103 ? 6.376 -4.830 -10.807 1.00 94.62 103 GLY A C 1
ATOM 801 O O . GLY A 1 103 ? 6.464 -4.449 -11.973 1.00 94.62 103 GLY A O 1
ATOM 802 N N . TRP A 1 104 ? 7.259 -4.461 -9.873 1.00 92.88 104 TRP A N 1
ATOM 803 C CA . TRP A 1 104 ? 8.397 -3.606 -10.197 1.00 92.88 104 TRP A CA 1
ATOM 804 C C . TRP A 1 104 ? 9.364 -4.273 -11.168 1.00 92.88 104 TRP A C 1
ATOM 806 O O . TRP A 1 104 ? 9.732 -3.638 -12.148 1.00 92.88 104 TRP A O 1
ATOM 816 N N . ASN A 1 105 ? 9.744 -5.532 -10.953 1.00 93.75 105 ASN A N 1
ATOM 817 C CA . ASN A 1 105 ? 10.653 -6.235 -11.864 1.00 93.75 105 ASN A CA 1
ATOM 818 C C . ASN A 1 105 ? 10.085 -6.312 -13.289 1.00 93.75 105 ASN A C 1
ATOM 820 O O . ASN A 1 105 ? 10.795 -6.040 -14.256 1.00 93.75 105 ASN A O 1
ATOM 824 N N . SER A 1 106 ? 8.790 -6.615 -13.411 1.00 92.50 106 SER A N 1
ATOM 825 C CA . SER A 1 106 ? 8.091 -6.659 -14.700 1.00 92.50 106 SER A CA 1
ATOM 826 C C . SER A 1 106 ? 8.072 -5.286 -15.371 1.00 92.50 106 SER A C 1
ATOM 828 O O . SER A 1 106 ? 8.354 -5.166 -16.561 1.00 92.50 106 SER A O 1
ATOM 830 N N . TYR A 1 107 ? 7.797 -4.234 -14.596 1.00 89.25 107 TYR A N 1
ATOM 831 C CA . TYR A 1 107 ? 7.791 -2.861 -15.087 1.00 89.25 107 TYR A CA 1
ATOM 832 C C . TYR A 1 107 ? 9.173 -2.399 -15.570 1.00 89.25 107 TYR A C 1
ATOM 834 O O . TYR A 1 107 ? 9.288 -1.840 -16.659 1.00 89.25 107 TYR A O 1
ATOM 842 N N . GLU A 1 108 ? 10.229 -2.652 -14.793 1.00 87.94 108 GLU A N 1
ATOM 843 C CA . GLU A 1 108 ? 11.598 -2.291 -15.181 1.00 87.94 108 GLU A CA 1
ATOM 844 C C . GLU A 1 108 ? 12.041 -3.057 -16.435 1.00 87.94 108 GLU A C 1
ATOM 846 O O . GLU A 1 108 ? 12.652 -2.469 -17.325 1.00 87.94 108 GLU A O 1
ATOM 851 N N . SER A 1 109 ? 11.685 -4.342 -16.549 1.00 90.62 109 SER A N 1
ATOM 852 C CA . SER A 1 109 ? 11.950 -5.140 -17.752 1.00 90.62 109 SER A CA 1
ATOM 853 C C . SER A 1 109 ? 11.231 -4.575 -18.980 1.00 90.62 109 SER A C 1
ATOM 855 O O . SER A 1 109 ? 11.849 -4.413 -20.031 1.00 90.62 109 SER A O 1
ATOM 857 N N . TRP A 1 110 ? 9.958 -4.190 -18.843 1.00 88.56 110 TRP A N 1
ATOM 858 C CA . TRP A 1 110 ? 9.196 -3.553 -19.919 1.00 88.56 110 TRP A CA 1
ATOM 859 C C . TRP A 1 110 ? 9.817 -2.222 -20.363 1.00 88.56 110 TRP A C 1
ATOM 861 O O . TRP A 1 110 ? 9.961 -1.963 -21.558 1.00 88.56 110 TRP A O 1
ATOM 871 N N . ILE A 1 111 ? 10.253 -1.397 -19.408 1.00 85.50 111 ILE A N 1
ATOM 872 C CA . ILE A 1 111 ? 10.954 -0.139 -19.681 1.00 85.50 111 ILE A CA 1
ATOM 873 C C . ILE A 1 111 ? 12.293 -0.387 -20.390 1.00 85.50 111 ILE A C 1
ATOM 875 O O . ILE A 1 111 ? 12.597 0.297 -21.367 1.00 85.50 111 ILE A O 1
ATOM 879 N N . ALA A 1 112 ? 13.086 -1.353 -19.920 1.00 85.56 112 ALA A N 1
ATOM 880 C CA . ALA A 1 112 ? 14.370 -1.714 -20.520 1.00 85.56 112 ALA A CA 1
ATOM 881 C C . ALA A 1 112 ? 14.208 -2.282 -21.939 1.00 85.56 112 ALA A C 1
ATOM 883 O O . ALA A 1 112 ? 15.027 -1.998 -22.808 1.00 85.56 112 ALA A O 1
ATOM 884 N N . GLY A 1 113 ? 13.118 -3.010 -22.192 1.00 89.00 113 GLY A N 1
ATOM 885 C CA . GLY A 1 113 ? 12.739 -3.512 -23.513 1.00 89.00 113 GLY A CA 1
ATOM 886 C C . GLY A 1 113 ? 12.194 -2.447 -24.472 1.00 89.00 113 GLY A C 1
ATOM 887 O O . GLY A 1 113 ? 11.744 -2.793 -25.558 1.00 89.00 113 GLY A O 1
ATOM 888 N N . GLY A 1 114 ? 12.202 -1.164 -24.094 1.00 86.75 114 GLY A N 1
ATOM 889 C CA . GLY A 1 114 ? 11.750 -0.069 -24.954 1.00 86.75 114 GLY A CA 1
ATOM 890 C C . GLY A 1 114 ? 10.253 0.226 -24.876 1.00 86.75 114 GLY A C 1
ATOM 891 O O . GLY A 1 114 ? 9.722 0.852 -25.788 1.00 86.75 114 GLY A O 1
ATOM 892 N N . MET A 1 115 ? 9.576 -0.180 -23.793 1.00 84.94 115 MET A N 1
ATOM 893 C CA . MET A 1 115 ? 8.147 0.084 -23.554 1.00 84.94 115 MET A CA 1
ATOM 894 C C . MET A 1 115 ? 7.247 -0.443 -24.678 1.00 84.94 115 MET A C 1
ATOM 896 O O . MET A 1 115 ? 6.326 0.240 -25.126 1.00 84.94 115 MET A O 1
ATOM 900 N N . GLN A 1 116 ? 7.539 -1.647 -25.167 1.00 86.38 116 GLN A N 1
ATOM 901 C CA . GLN A 1 116 ? 6.802 -2.228 -26.284 1.00 86.38 116 GLN A CA 1
ATOM 902 C C . GLN A 1 116 ? 5.318 -2.394 -25.948 1.00 86.38 116 GLN A C 1
ATOM 904 O O . GLN A 1 116 ? 4.965 -2.903 -24.884 1.00 86.38 116 GLN A O 1
ATOM 909 N N . VAL A 1 117 ? 4.470 -1.986 -26.889 1.00 86.56 117 VAL A N 1
ATOM 910 C CA . VAL A 1 117 ? 3.030 -2.250 -26.896 1.00 86.56 117 VAL A CA 1
ATOM 911 C C . VAL A 1 117 ? 2.816 -3.387 -27.884 1.00 86.56 117 VAL A C 1
ATOM 913 O O . VAL A 1 117 ? 3.096 -3.229 -29.072 1.00 86.56 117 VAL A O 1
ATOM 916 N N . LYS A 1 118 ? 2.396 -4.553 -27.396 1.00 86.12 118 LYS A N 1
ATOM 917 C CA . LYS A 1 118 ? 2.278 -5.769 -28.213 1.00 86.12 118 LYS A CA 1
ATOM 918 C C . LYS A 1 118 ? 0.964 -5.823 -28.979 1.00 86.12 118 LYS A C 1
ATOM 920 O O . LYS A 1 118 ? 0.909 -6.427 -30.046 1.00 86.12 118 LYS A O 1
ATOM 925 N N . ALA A 1 119 ? -0.084 -5.197 -28.447 1.00 87.50 119 ALA A N 1
ATOM 926 C CA . ALA A 1 119 ? -1.397 -5.153 -29.074 1.00 87.50 119 ALA A CA 1
ATOM 927 C C . ALA A 1 119 ? -2.111 -3.820 -28.791 1.00 87.50 119 ALA A C 1
ATOM 929 O O . ALA A 1 119 ? -1.929 -3.251 -27.714 1.00 87.50 119 ALA A O 1
ATOM 930 N N . PRO A 1 120 ? -2.989 -3.343 -29.697 1.00 81.19 120 PRO A N 1
ATOM 931 C CA . PRO A 1 120 ? -3.760 -2.116 -29.481 1.00 81.19 120 PRO A CA 1
ATOM 932 C C . PRO A 1 120 ? -4.583 -2.117 -28.184 1.00 81.19 120 PRO A C 1
ATOM 934 O O . PRO A 1 120 ? -4.727 -1.076 -27.555 1.00 81.19 120 PRO A O 1
ATOM 937 N N . GLY A 1 121 ? -5.073 -3.285 -27.750 1.00 83.00 121 GLY A N 1
ATOM 938 C CA . GLY A 1 121 ? -5.848 -3.435 -26.513 1.00 83.00 121 GLY A CA 1
ATOM 939 C C . GLY A 1 121 ? -5.056 -3.227 -25.214 1.00 83.00 121 GLY A C 1
ATOM 940 O O . GLY A 1 121 ? -5.661 -3.131 -24.153 1.00 83.00 121 GLY A O 1
ATOM 941 N N . GLU A 1 122 ? -3.723 -3.142 -25.271 1.00 81.19 122 GLU A N 1
ATOM 942 C CA . GLU A 1 122 ? -2.892 -2.783 -24.110 1.00 81.19 122 GLU A CA 1
ATOM 943 C C . GLU A 1 122 ? -2.895 -1.268 -23.839 1.00 81.19 122 GLU A C 1
ATOM 945 O O . GLU A 1 122 ? -2.495 -0.820 -22.763 1.00 81.19 122 GLU A O 1
ATOM 950 N N . LEU A 1 123 ? -3.353 -0.464 -24.804 1.00 80.00 123 LEU A N 1
ATOM 951 C CA . LEU A 1 123 ? -3.499 0.975 -24.644 1.00 80.00 123 LEU A CA 1
ATOM 952 C C . LEU A 1 123 ? -4.832 1.289 -23.965 1.00 80.00 123 LEU A C 1
ATOM 954 O O . LEU A 1 123 ? -5.904 0.948 -24.459 1.00 80.00 123 LEU A O 1
ATOM 958 N N . LEU A 1 124 ? -4.769 2.008 -22.845 1.00 73.06 124 LEU A N 1
ATOM 959 C CA . LEU A 1 124 ? -5.962 2.558 -22.210 1.00 73.06 124 LEU A CA 1
ATOM 960 C C . LEU A 1 124 ? -6.477 3.734 -23.044 1.00 73.06 124 LEU A C 1
ATOM 962 O O . LEU A 1 124 ? -5.970 4.852 -22.940 1.00 73.06 124 LEU A O 1
ATOM 966 N N . THR A 1 125 ? -7.490 3.485 -23.866 1.00 80.44 125 THR A N 1
ATOM 967 C CA . THR A 1 125 ? -8.243 4.532 -24.557 1.00 80.44 125 THR A CA 1
ATOM 968 C C . THR A 1 125 ? -9.420 4.957 -23.689 1.00 80.44 125 THR A C 1
ATOM 970 O O . THR A 1 125 ? -10.217 4.119 -23.269 1.00 80.44 125 THR A O 1
ATOM 973 N N . ILE A 1 126 ? -9.552 6.253 -23.421 1.00 68.69 126 ILE A N 1
ATOM 974 C CA . ILE A 1 126 ? -10.801 6.788 -22.876 1.00 68.69 126 ILE A CA 1
ATOM 975 C C . ILE A 1 126 ? -11.765 6.862 -24.060 1.00 68.69 126 ILE A C 1
ATOM 977 O O . ILE A 1 126 ? -11.472 7.552 -25.034 1.00 68.69 126 ILE A O 1
ATOM 981 N N . ALA A 1 127 ? -12.863 6.106 -24.015 1.00 58.06 127 ALA A N 1
ATOM 982 C CA . ALA A 1 127 ? -13.965 6.332 -24.942 1.00 58.06 127 ALA A CA 1
ATOM 983 C C . ALA A 1 127 ? -14.519 7.734 -24.654 1.00 58.06 127 ALA A C 1
ATOM 985 O O . ALA A 1 127 ? -14.865 8.020 -23.505 1.00 58.06 127 ALA A O 1
ATOM 986 N N . ASN A 1 128 ? -14.493 8.602 -25.667 1.00 49.03 128 ASN A N 1
ATOM 987 C CA . ASN A 1 128 ? -15.078 9.941 -25.597 1.00 49.03 128 ASN A CA 1
ATOM 988 C C . ASN A 1 128 ? -16.597 9.870 -25.437 1.00 49.03 128 ASN A C 1
ATOM 990 O O . ASN A 1 128 ? -17.200 8.956 -26.046 1.00 49.03 128 ASN A O 1
#

Secondary structure (DSSP, 8-state):
---HHHHHHHT-SEEEEEEEETTEEEEEEEEP--TTTTSTTEEEEEEEEETTTEEEEEEEEEEEEEEEESSSS-EEEEEEEEEEEE-S-TTHHHHHHHHHHHHHHHHHHHHHTT----SGGGS-PPP-